Protein AF-A0A3S5AHT2-F1 (afdb_monomer)

Solvent-accessible surface area (backbone atoms only — not comparable to full-atom values): 6674 Å² total; per-residue (Å²): 133,84,80,81,80,74,93,82,87,80,95,74,62,73,92,74,52,74,54,68,80,75,45,75,42,58,66,48,78,47,76,70,53,65,58,76,88,66,97,60,103,61,85,60,43,48,75,69,61,60,70,66,52,65,61,70,66,31,40,91,67,71,52,76,48,73,63,84,78,79,98,57,67,59,67,59,74,77,39,89,79,87,78,86,87,81,85,82,79,79,72,85,126

Radius of gyration: 15.8 Å; Cα contacts (8 Å, |Δi|>4): 61; chains: 1; bounding box: 45×40×35 Å

pLDDT: mean 82.96, std 14.74, range [42.78, 97.44]

Sequence (93 aa):
MLLSFFLKWINCDIRLLDMSILGKFAVIMADPPWDIHMELPYGTMSDEEMRRLDIPCLQDDGYIFLWVTGRRVLAQLMFHSVDYIMPLHSGQI

Foldseek 3Di:
DPPDDDDDDDDDDQLPDPCLVVEADQEAEDEAQDPPVDDDPDDHDYLVSVVSRPPVSHHPHHDYHYDDDPDDCPVVVVDPDPDDDDDDDPDDD

Nearest PDB structures (foldseek):
  5k7u-assembly1_A  TM=1.002E+00  e=2.641E-08  Homo sapiens
  8pw9-assembly1_A  TM=9.229E-01  e=1.430E-08  Homo sapiens
  7o2h-assembly1_A  TM=9.224E-01  e=1.336E-08  Homo sapiens
  7o2i-assembly1_A  TM=9.846E-01  e=7.338E-08  Homo sapiens
  7o0q-assembly1_A  TM=9.858E-01  e=2.867E-07  Homo sapiens

InterPro domains:
  IPR007757 MT-A70-like [PF05063] (25-75)
  IPR007757 MT-A70-like [PS51143] (1-93)
  IPR029063 S-adenosyl-L-methionine-dependent methyltransferase superfamily [SSF53335] (13-74)

Structure (mmCIF, N/CA/C/O backbone):
data_AF-A0A3S5AHT2-F1
#
_entry.id   AF-A0A3S5AHT2-F1
#
loop_
_atom_site.group_PDB
_atom_site.id
_atom_site.type_symbol
_atom_site.label_atom_id
_atom_site.label_alt_id
_atom_site.label_comp_id
_atom_site.label_asym_id
_atom_site.label_entity_id
_atom_site.label_seq_id
_atom_site.pdbx_PDB_ins_code
_atom_site.Cartn_x
_atom_site.Cartn_y
_atom_site.Cartn_z
_atom_site.occupancy
_atom_site.B_iso_or_equiv
_atom_site.auth_seq_id
_atom_site.auth_comp_id
_atom_site.auth_asym_id
_atom_site.auth_atom_id
_atom_site.pdbx_PDB_model_num
ATOM 1 N N . MET A 1 1 ? -29.258 -2.473 10.949 1.00 42.78 1 MET A N 1
ATOM 2 C CA . MET A 1 1 ? -28.801 -1.455 9.982 1.00 42.78 1 MET A CA 1
ATOM 3 C C . MET A 1 1 ? -27.781 -2.127 9.077 1.00 42.78 1 MET A C 1
ATOM 5 O O . MET A 1 1 ? -26.662 -2.343 9.513 1.00 42.78 1 MET A O 1
ATOM 9 N N . LEU A 1 2 ? -28.186 -2.586 7.890 1.00 49.50 2 LEU A N 1
ATOM 10 C CA . LEU A 1 2 ? -27.238 -3.149 6.926 1.00 49.50 2 LEU A CA 1
ATOM 11 C C . LEU A 1 2 ? -26.466 -1.976 6.320 1.00 49.50 2 LEU A C 1
ATOM 13 O O . LEU A 1 2 ? -27.017 -1.218 5.525 1.00 49.50 2 LEU A O 1
ATOM 1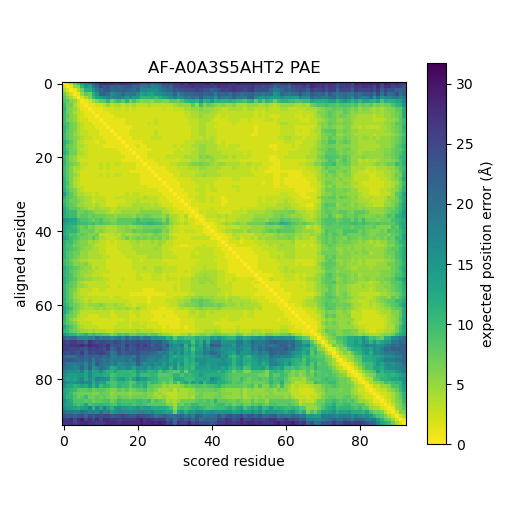7 N N . LEU A 1 3 ? -25.222 -1.780 6.753 1.00 57.81 3 LEU A N 1
ATOM 18 C CA . LEU A 1 3 ? -24.296 -0.880 6.076 1.00 57.81 3 LEU A CA 1
ATOM 19 C C . LEU A 1 3 ? -23.983 -1.491 4.706 1.00 57.81 3 LEU A C 1
ATOM 21 O O . LEU A 1 3 ? -23.183 -2.414 4.589 1.00 57.81 3 LEU A O 1
ATOM 25 N N . SER A 1 4 ? -24.666 -1.003 3.674 1.00 62.94 4 SER A N 1
ATOM 26 C CA . SER A 1 4 ? -24.290 -1.263 2.289 1.00 62.94 4 SER A CA 1
ATOM 27 C C . SER A 1 4 ? -23.023 -0.469 1.988 1.00 62.94 4 SER A C 1
ATOM 29 O O . SER A 1 4 ? -23.072 0.754 1.849 1.00 62.94 4 SER A O 1
ATOM 31 N N . PHE A 1 5 ? -21.886 -1.152 1.899 1.00 73.38 5 PHE A N 1
ATOM 32 C CA . PHE A 1 5 ? -20.648 -0.565 1.401 1.00 73.38 5 PHE A CA 1
ATOM 33 C C . PHE A 1 5 ? -20.594 -0.748 -0.118 1.00 73.38 5 PHE A C 1
ATOM 35 O O . PHE A 1 5 ? -20.498 -1.867 -0.615 1.00 73.38 5 PHE A O 1
ATOM 42 N N . PHE A 1 6 ? -20.685 0.356 -0.861 1.00 87.62 6 PHE A N 1
ATOM 43 C CA . PHE A 1 6 ? -20.421 0.366 -2.300 1.00 87.62 6 PHE A CA 1
ATOM 44 C C . PHE A 1 6 ? -18.911 0.368 -2.563 1.00 87.62 6 PHE A C 1
ATOM 46 O O . PHE A 1 6 ? -18.138 0.866 -1.739 1.00 87.62 6 PHE A O 1
ATOM 53 N N . LEU A 1 7 ? -18.501 -0.156 -3.720 1.00 90.19 7 LEU A N 1
ATOM 54 C CA . LEU A 1 7 ? -17.112 -0.119 -4.174 1.00 90.19 7 LEU A CA 1
ATOM 55 C C . LEU A 1 7 ? -16.614 1.334 -4.248 1.00 90.19 7 LEU A C 1
ATOM 57 O O . LEU A 1 7 ? -17.277 2.192 -4.830 1.00 90.19 7 LEU A O 1
ATOM 61 N N . LYS A 1 8 ? -15.434 1.594 -3.681 1.00 93.81 8 LYS A N 1
ATOM 62 C CA . LYS A 1 8 ? -14.744 2.889 -3.728 1.00 93.81 8 LYS A CA 1
ATOM 63 C C . LYS A 1 8 ? -13.343 2.685 -4.294 1.00 93.81 8 LYS A C 1
ATOM 65 O O . LYS A 1 8 ? -12.705 1.686 -3.978 1.00 93.81 8 LYS A O 1
ATOM 70 N N . TRP A 1 9 ? -12.867 3.625 -5.104 1.00 95.88 9 TRP A N 1
ATOM 71 C CA . TRP A 1 9 ? -11.512 3.606 -5.656 1.00 95.88 9 TRP A CA 1
ATOM 72 C C . TRP A 1 9 ? -10.959 5.025 -5.786 1.00 95.88 9 TRP A C 1
ATOM 74 O O . TRP A 1 9 ? -11.716 5.992 -5.878 1.00 95.88 9 TRP A O 1
ATOM 84 N N . ILE A 1 10 ? -9.631 5.135 -5.810 1.00 95.94 10 ILE A N 1
ATOM 85 C CA . ILE A 1 10 ? -8.899 6.384 -6.026 1.00 95.94 10 ILE A CA 1
ATOM 86 C C . ILE A 1 10 ? -7.800 6.088 -7.048 1.00 95.94 10 ILE A C 1
ATOM 88 O O . ILE A 1 10 ? -6.972 5.208 -6.827 1.00 95.94 10 ILE A O 1
ATOM 92 N N . ASN A 1 11 ? -7.793 6.804 -8.174 1.00 97.44 11 ASN A N 1
ATOM 93 C CA . ASN A 1 11 ? -6.667 6.777 -9.107 1.00 97.44 11 ASN A CA 1
ATOM 94 C C . ASN A 1 11 ? -5.638 7.812 -8.638 1.00 97.44 11 ASN A C 1
ATOM 96 O O . ASN A 1 11 ? -5.938 9.004 -8.611 1.00 97.44 11 ASN A O 1
ATOM 100 N N . CYS A 1 12 ? -4.469 7.355 -8.198 1.00 95.75 12 CYS A N 1
ATOM 101 C CA . CYS A 1 12 ? -3.435 8.220 -7.644 1.00 95.75 12 CYS A CA 1
ATOM 102 C C . CYS A 1 12 ? -2.048 7.586 -7.771 1.00 95.75 12 CYS A C 1
ATOM 104 O O . CYS A 1 12 ? -1.917 6.378 -7.977 1.00 95.75 12 CYS A O 1
ATOM 106 N N . ASP A 1 13 ? -1.018 8.414 -7.605 1.00 95.38 13 ASP A N 1
ATOM 107 C CA . ASP A 1 13 ? 0.323 7.931 -7.300 1.00 95.38 13 ASP A CA 1
ATOM 108 C C . ASP A 1 13 ? 0.404 7.617 -5.802 1.00 95.38 13 ASP A C 1
ATOM 110 O O . ASP A 1 13 ? 0.356 8.517 -4.960 1.00 95.38 13 ASP A O 1
ATOM 114 N N . ILE A 1 14 ? 0.529 6.333 -5.473 1.00 94.75 14 ILE A N 1
ATOM 115 C CA . ILE A 1 14 ? 0.547 5.850 -4.089 1.00 94.75 14 ILE A CA 1
ATOM 116 C C . ILE A 1 14 ? 1.728 6.399 -3.276 1.00 94.75 14 ILE A C 1
ATOM 118 O O . ILE A 1 14 ? 1.642 6.474 -2.055 1.00 94.75 14 ILE A O 1
ATOM 122 N N . ARG A 1 15 ? 2.809 6.832 -3.940 1.00 93.88 15 ARG A N 1
ATOM 123 C CA . ARG A 1 15 ? 3.989 7.418 -3.283 1.00 93.88 15 ARG A CA 1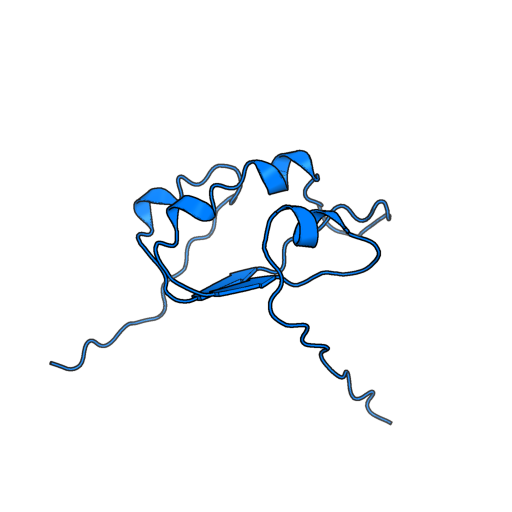
ATOM 124 C C . ARG A 1 15 ? 3.716 8.812 -2.724 1.00 93.88 15 ARG A C 1
ATOM 126 O O . ARG A 1 15 ? 4.456 9.282 -1.868 1.00 93.88 15 ARG A O 1
ATOM 133 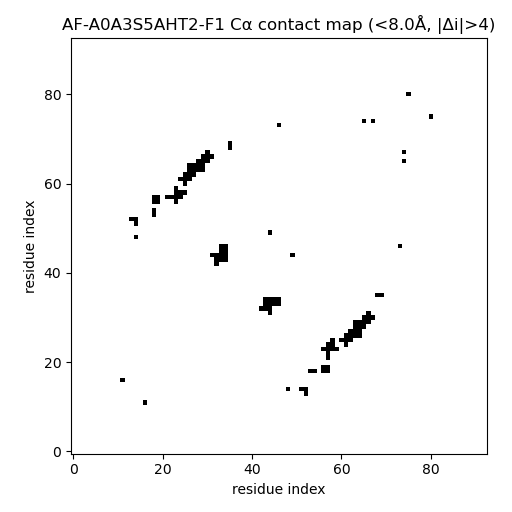N N . LEU A 1 16 ? 2.699 9.487 -3.257 1.00 95.38 16 LEU A N 1
ATOM 134 C CA . LEU A 1 16 ? 2.352 10.869 -2.927 1.00 95.38 16 LEU A CA 1
ATOM 135 C C . LEU A 1 16 ? 1.041 10.973 -2.142 1.00 95.38 16 LEU A C 1
ATOM 137 O O . LEU A 1 16 ? 0.698 12.055 -1.669 1.00 95.38 16 LEU A O 1
ATOM 141 N N . LEU A 1 17 ? 0.287 9.877 -2.036 1.00 95.50 17 LEU A N 1
ATOM 142 C CA . LEU A 1 17 ? -0.983 9.855 -1.328 1.00 95.50 17 LEU A CA 1
ATOM 143 C C . LEU A 1 17 ? -0.747 9.887 0.185 1.00 95.50 17 LEU A C 1
ATOM 145 O O . LEU A 1 17 ? -0.098 8.999 0.734 1.00 95.50 17 LEU A O 1
ATOM 149 N N . ASP A 1 18 ? -1.355 10.858 0.866 1.00 95.44 18 ASP A N 1
ATOM 150 C CA . ASP A 1 18 ? -1.506 10.813 2.319 1.00 95.44 18 ASP A CA 1
ATOM 151 C C . ASP A 1 18 ? -2.488 9.692 2.689 1.00 95.44 18 ASP A C 1
ATOM 153 O O . ASP A 1 18 ? -3.705 9.837 2.571 1.00 95.44 18 ASP A O 1
ATOM 157 N N . MET A 1 19 ? -1.947 8.545 3.098 1.00 95.19 19 MET A N 1
ATOM 158 C CA . MET A 1 19 ? -2.717 7.347 3.430 1.00 95.19 19 MET A CA 1
ATOM 159 C C . MET A 1 19 ? -3.564 7.510 4.699 1.00 95.19 19 MET A C 1
ATOM 161 O O . MET A 1 19 ? -4.559 6.800 4.856 1.00 95.19 19 MET A O 1
ATOM 165 N N . SER A 1 20 ? -3.245 8.479 5.567 1.00 95.06 20 SER A N 1
ATOM 166 C CA . SER A 1 20 ? -3.953 8.682 6.837 1.00 95.06 20 SER A CA 1
ATOM 167 C C . SER A 1 20 ? -5.431 9.047 6.646 1.00 95.06 20 SER A C 1
ATOM 169 O O . SER A 1 20 ? -6.273 8.724 7.488 1.00 95.06 20 SER A O 1
ATOM 171 N N . ILE A 1 21 ? -5.781 9.640 5.497 1.00 96.06 21 ILE A N 1
ATOM 172 C CA . ILE A 1 21 ? -7.158 10.027 5.159 1.00 96.06 21 ILE A CA 1
ATOM 173 C C . ILE A 1 21 ? -8.062 8.823 4.854 1.00 96.06 21 ILE A C 1
ATOM 175 O O . ILE A 1 21 ? -9.286 8.960 4.848 1.00 96.06 21 ILE A O 1
ATOM 179 N N . LEU A 1 22 ? -7.478 7.657 4.552 1.00 95.00 22 LEU A N 1
ATOM 180 C CA . LEU A 1 22 ? -8.219 6.457 4.155 1.00 95.00 22 LEU A CA 1
ATOM 181 C C . LEU A 1 22 ? -8.850 5.737 5.356 1.00 95.00 22 LEU A C 1
ATOM 183 O O . LEU A 1 22 ? -9.808 4.981 5.179 1.00 95.00 22 LEU A O 1
ATOM 187 N N . GLY A 1 23 ? -8.352 6.001 6.567 1.00 95.06 23 GLY A N 1
ATOM 188 C CA . GLY A 1 23 ? -8.768 5.334 7.796 1.00 95.06 23 GLY A CA 1
ATOM 189 C C . GLY A 1 23 ? -8.033 4.014 8.038 1.00 95.06 23 GLY A C 1
ATOM 190 O O . GLY A 1 23 ? -6.925 3.802 7.551 1.00 95.06 23 GLY A O 1
ATOM 191 N N . LYS A 1 24 ? -8.653 3.136 8.833 1.00 96.38 24 LYS A N 1
ATOM 192 C CA . LYS A 1 24 ? -8.063 1.870 9.287 1.00 96.38 24 LYS A CA 1
ATOM 193 C C . LYS A 1 24 ? -8.718 0.669 8.612 1.00 96.38 24 LYS A C 1
ATOM 195 O O . LYS A 1 24 ? -9.941 0.627 8.464 1.00 96.38 24 LYS A O 1
ATOM 200 N N . PHE A 1 25 ? -7.910 -0.326 8.260 1.00 95.50 25 PHE A N 1
ATOM 201 C CA . PHE A 1 25 ? -8.330 -1.530 7.551 1.00 95.50 25 PHE A CA 1
ATOM 202 C C . PHE A 1 25 ? -7.938 -2.795 8.318 1.00 95.50 25 PHE A C 1
ATOM 204 O O . PHE A 1 25 ? -6.816 -2.938 8.794 1.00 95.50 25 PHE A O 1
ATOM 211 N N . ALA A 1 26 ? -8.860 -3.758 8.387 1.00 95.50 26 ALA A N 1
ATOM 212 C CA . ALA A 1 26 ? -8.576 -5.069 8.975 1.00 95.50 26 ALA A CA 1
ATOM 213 C C . ALA A 1 26 ? -7.629 -5.908 8.098 1.00 95.50 26 ALA A C 1
ATOM 215 O O . ALA A 1 26 ? -6.855 -6.720 8.603 1.00 95.50 26 ALA A O 1
ATOM 216 N N . VAL A 1 27 ? -7.696 -5.717 6.777 1.00 94.62 27 VAL A N 1
ATOM 217 C CA . VAL A 1 27 ? -6.888 -6.447 5.799 1.00 94.62 27 VAL A CA 1
ATOM 218 C C . VAL A 1 27 ? -6.374 -5.488 4.734 1.00 94.62 27 VAL A C 1
ATOM 220 O O . VAL A 1 27 ? -7.157 -4.732 4.159 1.00 94.62 27 VAL A O 1
ATOM 223 N N . ILE A 1 28 ? -5.078 -5.569 4.443 1.00 94.94 28 ILE A N 1
ATOM 224 C CA . ILE A 1 28 ? -4.434 -4.887 3.316 1.00 94.94 28 ILE A CA 1
ATOM 225 C C . ILE A 1 28 ? -3.953 -5.936 2.316 1.00 94.94 28 ILE A C 1
ATOM 227 O O . ILE A 1 28 ? -3.388 -6.958 2.697 1.00 94.94 28 ILE A O 1
ATOM 231 N N . MET A 1 29 ? -4.167 -5.683 1.027 1.00 94.31 29 MET A N 1
ATOM 232 C CA . MET A 1 29 ? -3.620 -6.498 -0.056 1.00 94.31 29 MET A CA 1
ATOM 233 C C . MET A 1 29 ? -2.788 -5.608 -0.972 1.00 94.31 29 MET A C 1
ATOM 235 O O . MET A 1 29 ? -3.262 -4.552 -1.389 1.00 94.31 29 MET A O 1
ATOM 239 N N . ALA A 1 30 ? -1.568 -6.032 -1.290 1.00 93.06 30 ALA A N 1
ATOM 240 C CA . ALA A 1 30 ? -0.678 -5.289 -2.170 1.00 93.06 30 ALA A CA 1
ATOM 241 C C . ALA A 1 30 ? 0.079 -6.220 -3.125 1.00 93.06 30 ALA A C 1
ATOM 243 O O . ALA A 1 30 ? 0.615 -7.252 -2.718 1.00 93.06 30 ALA A O 1
ATOM 244 N N . ASP A 1 31 ? 0.146 -5.801 -4.387 1.00 92.31 31 ASP A N 1
ATOM 245 C CA . ASP A 1 31 ? 0.988 -6.376 -5.438 1.00 92.31 31 ASP A CA 1
ATOM 246 C C . ASP A 1 31 ? 1.786 -5.240 -6.098 1.00 92.31 31 ASP A C 1
ATOM 248 O O . ASP A 1 31 ? 1.378 -4.692 -7.125 1.00 92.31 31 ASP A O 1
ATOM 252 N N . PRO A 1 32 ? 2.839 -4.741 -5.426 1.00 91.31 32 PRO A N 1
ATOM 253 C CA . PRO A 1 32 ? 3.557 -3.569 -5.900 1.00 91.31 32 PRO A CA 1
ATOM 254 C C . PRO A 1 32 ? 4.491 -3.928 -7.069 1.00 91.31 32 PRO A C 1
ATOM 256 O O . PRO A 1 32 ? 4.992 -5.053 -7.149 1.00 91.31 32 PRO A O 1
ATOM 259 N N . PRO A 1 33 ? 4.805 -2.963 -7.957 1.00 91.69 33 PRO A N 1
ATOM 260 C CA . PRO A 1 33 ? 5.696 -3.169 -9.094 1.00 91.69 33 PRO A CA 1
ATOM 261 C C . PRO A 1 33 ? 7.156 -3.184 -8.631 1.00 91.69 33 PRO A C 1
ATOM 263 O O . PRO A 1 33 ? 7.930 -2.270 -8.892 1.00 91.69 33 PRO A O 1
ATOM 266 N N . TRP A 1 34 ? 7.526 -4.218 -7.893 1.00 88.31 34 TRP A N 1
ATOM 267 C CA . TRP A 1 34 ? 8.858 -4.456 -7.362 1.00 88.31 34 TRP A CA 1
ATOM 268 C C . TRP A 1 34 ? 9.962 -4.197 -8.400 1.00 88.31 34 TRP A C 1
ATOM 270 O O . TRP A 1 34 ? 9.988 -4.841 -9.447 1.00 88.31 34 TRP A O 1
ATOM 280 N N . ASP A 1 35 ? 10.935 -3.335 -8.081 1.00 87.31 35 ASP A N 1
ATOM 281 C CA . ASP A 1 35 ? 12.197 -3.318 -8.831 1.00 87.31 35 ASP A CA 1
ATOM 282 C C . ASP A 1 35 ? 12.983 -4.601 -8.543 1.00 87.31 35 ASP A C 1
ATOM 284 O O . ASP A 1 35 ? 13.684 -4.700 -7.539 1.00 87.31 35 ASP A O 1
ATOM 288 N N . ILE A 1 36 ? 12.809 -5.609 -9.392 1.00 83.88 36 ILE A N 1
ATOM 289 C CA . ILE A 1 36 ? 13.481 -6.910 -9.287 1.00 83.88 36 ILE A CA 1
ATOM 290 C C . ILE A 1 36 ? 14.837 -6.935 -10.002 1.00 83.88 36 ILE A C 1
ATOM 292 O O . ILE A 1 36 ? 15.387 -8.013 -10.222 1.00 83.88 36 ILE A O 1
ATOM 296 N N . HIS A 1 37 ? 15.365 -5.768 -10.384 1.00 83.62 37 HIS A N 1
ATOM 297 C CA . HIS A 1 37 ? 16.594 -5.638 -11.166 1.00 83.62 37 HIS A CA 1
ATOM 298 C C . HIS A 1 37 ? 16.554 -6.433 -12.482 1.00 83.62 37 HIS A C 1
ATOM 300 O O . HIS A 1 37 ? 17.547 -7.020 -12.913 1.00 83.62 37 HIS A O 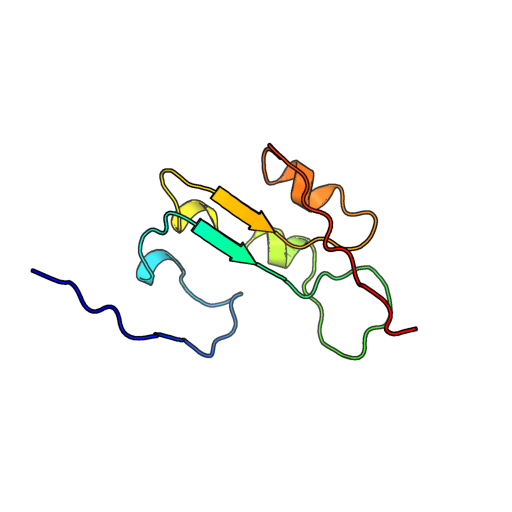1
ATOM 306 N N . MET A 1 38 ? 15.382 -6.449 -13.119 1.00 84.06 38 MET A N 1
ATOM 307 C CA . MET A 1 38 ? 15.169 -6.959 -14.470 1.00 84.06 38 MET A CA 1
ATOM 308 C C . MET A 1 38 ? 14.563 -5.855 -15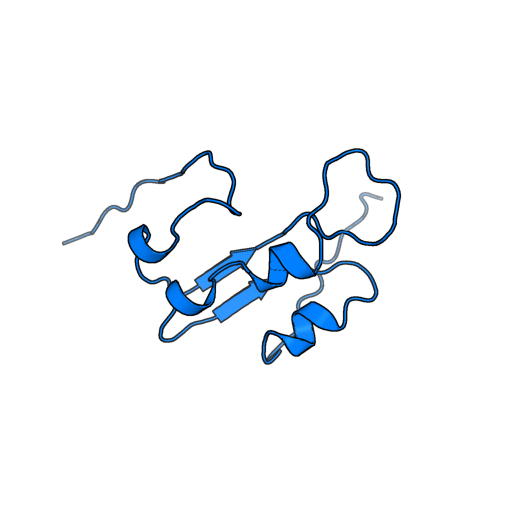.331 1.00 84.06 38 MET A C 1
ATOM 310 O O . MET A 1 38 ? 13.880 -4.967 -14.824 1.00 84.06 38 MET A O 1
ATOM 314 N N . GLU A 1 39 ? 14.785 -5.929 -16.640 1.00 85.62 39 GLU A N 1
ATOM 315 C CA . GLU A 1 39 ? 14.123 -5.042 -17.589 1.00 85.62 39 GLU A CA 1
ATOM 316 C C . GLU A 1 39 ? 12.662 -5.479 -17.745 1.00 85.62 39 GLU A C 1
ATOM 318 O O . GLU A 1 39 ? 12.368 -6.572 -18.234 1.00 85.62 39 GLU A O 1
ATOM 323 N N . LEU A 1 40 ? 11.747 -4.643 -17.259 1.00 86.94 40 LEU A N 1
ATOM 324 C CA . LEU A 1 40 ? 10.310 -4.890 -17.284 1.00 86.94 40 LEU A CA 1
ATOM 325 C C . LEU A 1 40 ? 9.627 -3.868 -18.201 1.00 86.94 40 LEU A C 1
ATOM 327 O O . LEU A 1 40 ? 10.061 -2.719 -18.267 1.00 86.94 40 LEU A O 1
ATOM 331 N N . PRO A 1 41 ? 8.527 -4.238 -18.883 1.00 91.38 41 PRO A N 1
ATOM 332 C CA . PRO A 1 41 ? 7.821 -3.348 -19.807 1.00 91.38 41 PRO A CA 1
ATOM 333 C C . PRO A 1 41 ? 6.976 -2.273 -19.091 1.00 91.38 41 PRO A C 1
ATOM 335 O O . PRO A 1 41 ? 6.058 -1.708 -19.682 1.00 91.38 41 PRO A O 1
ATOM 338 N N . TYR A 1 42 ? 7.245 -2.010 -17.811 1.00 89.19 42 TYR A N 1
ATOM 339 C CA . TYR A 1 42 ? 6.524 -1.063 -16.967 1.00 89.19 42 TYR A CA 1
ATOM 340 C C . TYR A 1 42 ? 7.446 -0.450 -15.909 1.00 89.19 42 TYR A C 1
ATOM 342 O O . TYR A 1 42 ? 8.501 -0.993 -15.584 1.00 89.19 42 TYR A O 1
ATOM 350 N N . GLY A 1 43 ? 7.029 0.697 -15.366 1.00 89.06 43 GLY A N 1
ATOM 351 C CA . GLY A 1 43 ? 7.755 1.380 -14.298 1.00 89.06 43 GLY A CA 1
ATOM 352 C C . GLY A 1 43 ? 7.751 0.566 -13.005 1.00 89.06 43 GLY A C 1
ATOM 353 O O . GLY A 1 43 ? 6.708 0.061 -12.590 1.00 89.06 43 GLY A O 1
ATOM 354 N N . THR A 1 44 ? 8.915 0.456 -12.375 1.00 91.31 44 THR A N 1
ATOM 355 C CA . THR A 1 44 ? 9.091 -0.227 -11.094 1.00 91.31 44 THR A CA 1
ATOM 356 C C . THR A 1 44 ? 9.196 0.765 -9.942 1.00 91.31 44 THR A C 1
ATOM 358 O O . THR A 1 44 ? 9.422 1.960 -10.134 1.00 91.31 44 THR A O 1
ATOM 361 N N . MET A 1 45 ? 9.012 0.256 -8.729 1.00 90.12 45 MET A N 1
ATOM 362 C CA . MET A 1 45 ? 9.218 0.973 -7.484 1.00 90.12 45 MET A CA 1
ATOM 363 C C . MET A 1 45 ? 10.475 0.440 -6.802 1.00 90.12 45 MET A C 1
ATOM 365 O O . MET A 1 45 ? 10.625 -0.772 -6.593 1.00 90.12 45 MET A O 1
ATOM 369 N N . SER A 1 46 ? 11.381 1.356 -6.468 1.00 88.12 46 SER A N 1
ATOM 370 C CA . SER A 1 46 ? 12.624 1.042 -5.769 1.00 88.12 46 SER A CA 1
ATOM 371 C C . SER A 1 46 ? 12.364 0.576 -4.333 1.00 88.12 46 SER A C 1
ATOM 373 O O . SER A 1 46 ? 11.332 0.883 -3.733 1.00 88.12 46 SER A O 1
ATOM 375 N N . ASP A 1 47 ? 13.337 -0.123 -3.740 1.00 84.56 47 ASP A N 1
ATOM 376 C CA . ASP A 1 47 ? 13.272 -0.530 -2.328 1.00 84.56 47 ASP A CA 1
ATOM 377 C C . ASP A 1 47 ? 13.030 0.654 -1.384 1.00 84.56 47 ASP A C 1
ATOM 379 O O . ASP A 1 47 ? 12.321 0.528 -0.390 1.00 84.56 47 ASP A O 1
ATOM 383 N N . GLU A 1 48 ? 13.628 1.807 -1.683 1.00 87.38 48 GLU A N 1
ATOM 384 C CA . GLU A 1 48 ? 13.506 3.003 -0.852 1.00 87.38 48 GLU A CA 1
ATOM 385 C C . GLU A 1 48 ? 12.107 3.619 -0.929 1.00 87.38 48 GLU A C 1
ATOM 387 O O . GLU A 1 48 ? 11.542 3.987 0.097 1.00 87.38 48 GLU A O 1
ATOM 392 N N . GLU A 1 49 ? 11.514 3.689 -2.122 1.00 90.00 49 GLU A N 1
ATOM 393 C CA . GLU A 1 49 ? 10.130 4.147 -2.283 1.00 90.00 49 GLU A CA 1
ATOM 394 C C . GLU A 1 49 ? 9.151 3.212 -1.567 1.00 90.00 49 GLU A C 1
ATOM 396 O O . GLU A 1 49 ? 8.263 3.688 -0.865 1.00 90.00 49 GLU A O 1
ATOM 401 N N . MET A 1 50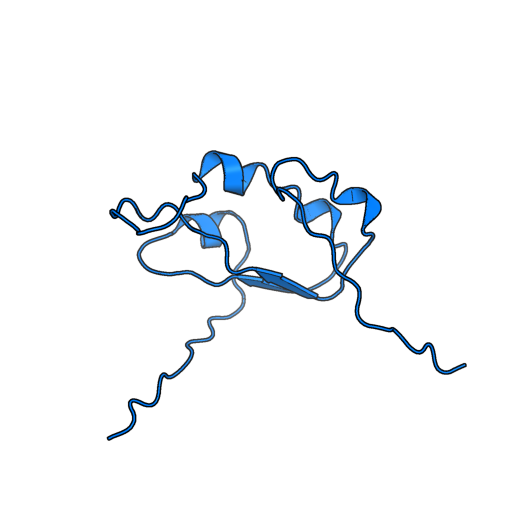 ? 9.363 1.894 -1.659 1.00 88.00 50 MET A N 1
ATOM 402 C CA . MET A 1 50 ? 8.545 0.901 -0.957 1.00 88.00 50 MET A CA 1
ATOM 403 C C . MET A 1 50 ? 8.623 1.052 0.566 1.00 88.00 50 MET A C 1
ATOM 405 O O . MET A 1 50 ? 7.597 0.966 1.238 1.00 88.00 50 MET A O 1
ATOM 409 N N . ARG A 1 51 ? 9.818 1.299 1.126 1.00 85.19 51 ARG A N 1
ATOM 410 C CA . ARG A 1 51 ? 9.992 1.505 2.578 1.00 85.19 51 ARG A CA 1
ATOM 411 C C . ARG A 1 51 ? 9.345 2.790 3.090 1.00 85.19 51 ARG A C 1
ATOM 413 O O . ARG A 1 51 ? 9.044 2.869 4.276 1.00 85.19 51 ARG A O 1
ATOM 420 N N . ARG A 1 52 ? 9.164 3.791 2.225 1.00 90.62 52 ARG A N 1
ATOM 421 C CA . ARG A 1 52 ? 8.551 5.080 2.580 1.00 90.62 5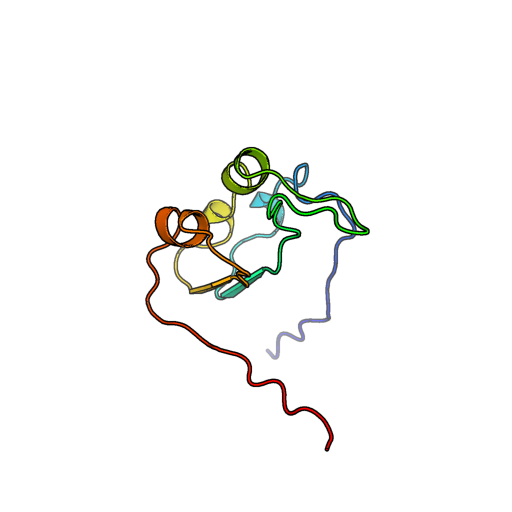2 ARG A CA 1
ATOM 422 C C . ARG A 1 52 ? 7.028 5.059 2.563 1.00 90.62 52 ARG A C 1
ATOM 424 O O . ARG A 1 52 ? 6.428 6.016 3.042 1.00 90.62 52 ARG A O 1
ATOM 431 N N . LEU A 1 53 ? 6.404 4.013 2.021 1.00 90.81 53 LEU A N 1
ATOM 432 C CA . LEU A 1 53 ? 4.954 3.869 2.086 1.00 90.81 53 LEU A CA 1
ATOM 433 C C . LEU A 1 53 ? 4.526 3.709 3.547 1.00 90.81 53 LEU A C 1
ATOM 435 O O . LEU A 1 53 ? 4.939 2.765 4.223 1.00 90.81 53 LEU A O 1
ATOM 439 N N . ASP A 1 54 ? 3.667 4.610 4.020 1.00 91.19 54 ASP A N 1
ATOM 440 C CA . ASP A 1 54 ? 3.154 4.598 5.392 1.00 91.19 54 ASP A CA 1
ATOM 441 C C . ASP A 1 54 ? 2.020 3.572 5.560 1.00 91.19 54 ASP A C 1
ATOM 443 O O . ASP A 1 54 ? 0.890 3.882 5.925 1.00 91.19 54 ASP A O 1
ATOM 447 N N . ILE A 1 55 ? 2.321 2.306 5.269 1.00 91.19 55 ILE A N 1
ATOM 448 C CA . ILE A 1 55 ? 1.416 1.182 5.525 1.00 91.19 55 ILE A CA 1
ATOM 449 C C . ILE A 1 55 ? 1.040 1.067 7.016 1.00 91.19 55 ILE A C 1
ATOM 451 O O . ILE A 1 55 ? -0.125 0.764 7.286 1.00 91.19 55 ILE A O 1
ATOM 455 N N . PRO A 1 56 ? 1.934 1.337 7.997 1.00 91.00 56 PRO A N 1
ATOM 456 C CA . PRO A 1 56 ? 1.566 1.292 9.412 1.00 91.00 56 PRO A CA 1
ATOM 457 C C . PRO A 1 56 ? 0.404 2.220 9.785 1.00 91.00 56 PRO A C 1
ATOM 459 O O . PRO A 1 56 ? -0.392 1.864 10.651 1.00 91.00 56 PRO A O 1
ATOM 462 N N . CYS A 1 57 ? 0.231 3.375 9.126 1.00 94.75 57 CYS A N 1
ATOM 463 C CA . CYS A 1 57 ? -0.906 4.248 9.436 1.00 94.75 57 CYS A CA 1
ATOM 464 C C . CYS A 1 57 ? -2.269 3.615 9.107 1.00 94.75 57 CYS A C 1
ATOM 466 O O . CYS A 1 57 ? -3.276 4.001 9.702 1.00 94.75 57 CYS A O 1
ATOM 468 N N . LEU A 1 58 ? -2.310 2.610 8.227 1.00 95.56 58 LEU A N 1
ATOM 469 C CA . LEU A 1 58 ? -3.536 1.999 7.721 1.00 95.56 58 LEU A CA 1
ATOM 470 C C . LEU A 1 58 ? -4.083 0.865 8.599 1.00 95.56 58 LEU A C 1
ATOM 472 O O . LEU A 1 58 ? -5.213 0.437 8.368 1.00 95.56 58 LEU A O 1
ATOM 476 N N . GLN A 1 59 ? -3.342 0.365 9.594 1.00 94.50 59 GLN A N 1
ATOM 477 C CA . GLN A 1 59 ? -3.811 -0.711 10.482 1.00 94.50 59 GLN A CA 1
ATOM 478 C C . GLN A 1 59 ? -3.433 -0.442 11.938 1.00 94.50 59 GLN A C 1
ATOM 480 O O . GLN A 1 59 ? -2.373 0.104 12.214 1.00 94.50 59 GLN A O 1
ATOM 485 N N . ASP A 1 60 ? -4.307 -0.848 12.858 1.00 93.19 60 ASP A N 1
ATOM 486 C CA . ASP A 1 60 ? -3.982 -0.939 14.289 1.00 93.19 60 ASP A CA 1
ATOM 487 C C . ASP A 1 60 ? -3.794 -2.416 14.672 1.00 93.19 60 ASP A C 1
ATOM 489 O O . ASP A 1 60 ? -2.753 -2.792 15.201 1.00 93.19 60 ASP A O 1
ATOM 493 N N . ASP A 1 61 ? -4.748 -3.265 14.270 1.00 93.25 61 ASP A N 1
ATOM 494 C CA . ASP A 1 61 ? -4.685 -4.727 14.333 1.00 93.25 61 ASP A CA 1
ATOM 495 C C . ASP A 1 61 ? -5.203 -5.319 13.012 1.00 93.25 61 ASP A C 1
ATOM 497 O O . ASP A 1 61 ? -6.279 -4.943 12.534 1.00 93.25 61 ASP A O 1
ATOM 501 N N 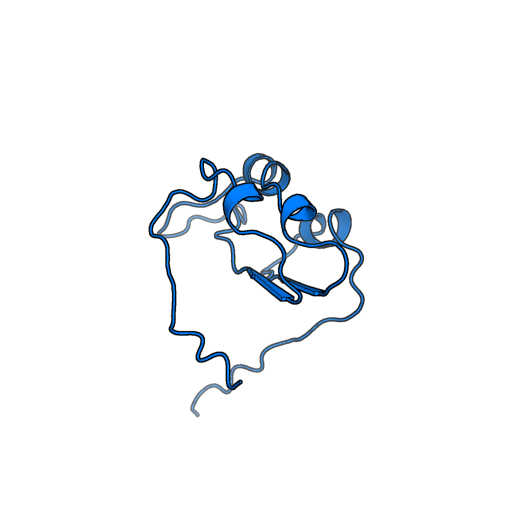. GLY A 1 62 ? -4.467 -6.256 12.407 1.00 92.06 62 GLY A N 1
ATOM 502 C CA . GLY A 1 62 ? -4.906 -6.892 11.167 1.00 92.06 62 GLY A CA 1
ATOM 503 C C . GLY A 1 62 ? -3.835 -7.696 10.438 1.00 92.06 62 GLY A C 1
ATOM 504 O O . GLY A 1 62 ? -2.780 -8.009 10.986 1.00 92.06 62 GLY A O 1
ATOM 505 N N . TYR A 1 63 ? -4.132 -8.034 9.183 1.00 92.25 63 TYR A N 1
ATOM 506 C CA . TYR A 1 63 ? -3.245 -8.808 8.313 1.00 92.25 63 TYR A CA 1
ATOM 507 C C . TYR A 1 63 ? -2.914 -8.055 7.026 1.00 92.25 63 TYR A C 1
ATOM 509 O O . TYR A 1 63 ? -3.748 -7.321 6.491 1.00 92.25 63 TYR A O 1
ATOM 517 N N . ILE A 1 64 ? -1.720 -8.312 6.493 1.00 92.19 64 ILE A N 1
ATOM 518 C CA . ILE A 1 64 ? -1.299 -7.869 5.167 1.00 92.19 64 ILE A CA 1
ATOM 519 C C . ILE A 1 64 ? -0.995 -9.078 4.281 1.00 92.19 64 ILE A C 1
ATOM 521 O O . ILE A 1 64 ? -0.245 -9.975 4.663 1.00 92.19 64 ILE A O 1
ATOM 525 N N . PHE A 1 65 ? -1.567 -9.087 3.080 1.00 92.38 65 PHE A N 1
ATOM 526 C CA . PHE A 1 65 ? -1.221 -10.020 2.014 1.00 92.38 65 PHE A CA 1
ATOM 527 C C . PHE A 1 65 ? -0.366 -9.283 0.993 1.00 92.38 65 PHE A C 1
ATOM 529 O O . PHE A 1 65 ? -0.853 -8.414 0.267 1.00 92.38 65 PHE A O 1
ATOM 536 N N . LEU A 1 66 ? 0.915 -9.626 0.954 1.00 90.62 66 LEU A N 1
ATOM 537 C CA . LEU A 1 66 ? 1.891 -8.987 0.087 1.00 90.62 66 LEU A CA 1
ATOM 538 C C . LEU A 1 66 ? 2.389 -9.993 -0.946 1.00 90.62 66 LEU A C 1
ATOM 540 O O . LEU A 1 66 ? 3.002 -11.001 -0.593 1.00 90.62 66 LEU A O 1
ATOM 544 N N . TRP A 1 67 ? 2.130 -9.713 -2.219 1.00 89.69 67 TRP A N 1
ATOM 545 C CA . TRP A 1 67 ? 2.683 -10.502 -3.312 1.00 89.69 67 TRP A CA 1
ATOM 546 C C . TRP A 1 67 ? 4.174 -10.225 -3.444 1.00 89.69 67 TRP A C 1
ATOM 548 O O . TRP A 1 67 ? 4.623 -9.079 -3.400 1.00 89.69 67 TRP A O 1
ATOM 558 N N . VAL A 1 68 ? 4.950 -11.290 -3.608 1.00 85.06 68 VAL A N 1
ATOM 559 C CA . VAL A 1 68 ? 6.402 -11.230 -3.768 1.00 85.06 68 VAL A CA 1
ATOM 560 C C . VAL A 1 68 ? 6.815 -12.148 -4.909 1.00 85.06 68 VAL A C 1
ATOM 562 O O . VAL A 1 68 ? 6.284 -13.247 -5.061 1.00 85.06 68 VAL A O 1
ATOM 565 N N . THR A 1 69 ? 7.775 -11.702 -5.717 1.00 76.06 69 THR A N 1
ATOM 566 C CA . THR A 1 69 ? 8.366 -12.504 -6.793 1.00 76.06 69 THR A CA 1
ATOM 567 C C . THR A 1 69 ? 9.892 -12.438 -6.708 1.00 76.06 69 THR A C 1
ATOM 569 O O . THR A 1 69 ? 10.469 -11.369 -6.505 1.00 76.06 69 THR A O 1
ATOM 572 N N . GLY A 1 70 ? 10.558 -13.592 -6.810 1.00 66.69 70 GLY A N 1
ATOM 573 C CA . GLY A 1 70 ? 12.019 -13.698 -6.713 1.00 66.69 70 GLY A CA 1
ATOM 574 C C . GLY A 1 70 ? 12.613 -13.461 -5.311 1.00 66.69 70 GLY A C 1
ATOM 575 O O . GLY A 1 70 ? 11.915 -13.415 -4.299 1.00 66.69 70 GLY A O 1
ATOM 576 N N . ARG A 1 71 ? 13.952 -13.357 -5.239 1.00 54.03 71 ARG A N 1
ATOM 577 C CA . ARG A 1 71 ? 14.731 -13.181 -3.994 1.00 54.03 71 ARG A CA 1
ATOM 578 C C . ARG A 1 71 ? 14.527 -11.780 -3.407 1.00 54.03 71 ARG A C 1
ATOM 580 O O . ARG A 1 71 ? 15.388 -10.920 -3.567 1.00 54.03 71 ARG A O 1
ATOM 587 N N . ARG A 1 72 ? 13.434 -11.541 -2.686 1.00 54.84 72 ARG A N 1
ATOM 588 C CA . ARG A 1 72 ? 13.297 -10.324 -1.872 1.00 54.84 72 ARG A CA 1
ATOM 589 C C . ARG A 1 72 ? 13.109 -10.672 -0.407 1.00 54.84 72 ARG A C 1
ATOM 591 O O . ARG A 1 72 ? 12.005 -10.871 0.078 1.00 54.84 72 ARG A O 1
ATOM 598 N N . VAL A 1 73 ? 14.239 -10.659 0.296 1.00 51.59 73 VAL A N 1
ATOM 599 C CA . VAL A 1 73 ? 14.338 -10.688 1.763 1.00 51.59 73 VAL A CA 1
ATOM 600 C C . VAL A 1 73 ? 13.677 -9.441 2.376 1.00 51.59 73 VAL A C 1
ATOM 602 O O . VAL A 1 73 ? 13.273 -9.461 3.530 1.00 51.59 73 VAL A O 1
ATOM 605 N N . LEU A 1 74 ? 13.504 -8.356 1.606 1.00 51.56 74 LEU A N 1
ATOM 606 C CA . LEU A 1 74 ? 13.028 -7.079 2.132 1.00 51.56 74 LEU A CA 1
ATOM 607 C C . LEU A 1 74 ? 11.569 -7.090 2.599 1.00 51.56 74 LEU A C 1
ATOM 609 O O . LEU A 1 74 ? 11.289 -6.566 3.671 1.00 51.56 74 LEU A O 1
ATOM 613 N N . ALA A 1 75 ? 10.660 -7.732 1.860 1.00 53.12 75 ALA A N 1
ATOM 614 C CA . ALA A 1 75 ? 9.276 -7.909 2.309 1.00 53.12 75 ALA A CA 1
ATOM 615 C C . ALA A 1 75 ? 9.217 -8.616 3.676 1.00 53.12 75 ALA A C 1
ATOM 617 O O . ALA A 1 75 ? 8.415 -8.265 4.535 1.00 53.12 75 ALA A O 1
ATOM 618 N N . GLN A 1 76 ? 10.139 -9.553 3.901 1.00 53.16 76 GLN A N 1
ATOM 619 C CA . GLN A 1 76 ? 10.246 -10.319 5.135 1.00 53.16 76 GLN A CA 1
ATOM 620 C C . GLN A 1 76 ? 10.987 -9.597 6.270 1.00 53.16 76 GLN A C 1
ATOM 622 O O . GLN A 1 76 ? 10.829 -9.957 7.430 1.00 53.16 76 GLN A O 1
ATOM 627 N N . LEU A 1 77 ? 11.786 -8.574 5.959 1.00 53.91 77 LEU A N 1
ATOM 628 C CA . LEU A 1 77 ? 12.417 -7.716 6.968 1.00 53.91 77 LEU A CA 1
ATOM 629 C C . LEU A 1 77 ? 11.477 -6.610 7.460 1.00 53.91 77 LEU A C 1
ATOM 631 O O . LEU A 1 77 ? 11.665 -6.109 8.563 1.00 53.91 77 LEU A O 1
ATOM 635 N N . MET A 1 78 ? 10.487 -6.228 6.649 1.00 59.06 78 MET A N 1
ATOM 636 C CA . MET A 1 78 ? 9.528 -5.168 6.981 1.00 59.06 78 MET A CA 1
ATOM 637 C C . MET A 1 78 ? 8.300 -5.698 7.733 1.00 59.06 78 MET A C 1
ATOM 639 O O . MET A 1 78 ? 7.703 -4.961 8.513 1.00 59.06 78 MET A O 1
ATOM 643 N N . PHE A 1 79 ? 7.932 -6.967 7.529 1.00 64.88 79 PHE A N 1
ATOM 644 C CA . PHE A 1 79 ? 6.761 -7.584 8.153 1.00 64.88 79 PHE A CA 1
ATOM 645 C C . PHE A 1 79 ? 7.107 -8.940 8.763 1.00 64.88 79 PHE A C 1
ATOM 647 O O . PHE A 1 79 ? 7.820 -9.744 8.164 1.00 64.88 79 PHE A O 1
ATOM 654 N N . HIS A 1 80 ? 6.550 -9.224 9.942 1.00 67.44 80 HIS A N 1
ATOM 655 C CA . HIS A 1 80 ? 6.649 -10.549 10.545 1.00 67.44 80 HIS A CA 1
ATOM 656 C C . HIS A 1 80 ? 5.765 -11.522 9.751 1.00 67.44 80 HIS A C 1
ATOM 658 O O . HIS A 1 80 ? 4.541 -11.508 9.870 1.00 67.44 80 HIS A O 1
ATOM 664 N N . SER A 1 81 ? 6.380 -12.352 8.905 1.00 71.38 81 SER A N 1
ATOM 665 C CA . SER A 1 81 ? 5.661 -13.366 8.131 1.00 71.38 81 SER A CA 1
ATOM 666 C C . SER A 1 81 ? 5.099 -14.437 9.064 1.00 71.38 81 SER A C 1
ATOM 668 O O . SER A 1 81 ? 5.865 -15.087 9.779 1.00 71.38 81 SER A O 1
ATOM 670 N N . VAL A 1 82 ? 3.783 -14.637 9.032 1.00 75.81 82 VAL A N 1
ATOM 671 C CA . VAL A 1 82 ? 3.109 -15.726 9.758 1.00 75.81 82 VAL A CA 1
ATOM 672 C C . VAL A 1 82 ? 2.844 -16.941 8.870 1.00 75.81 82 VAL A C 1
ATOM 674 O O . VAL A 1 82 ? 2.921 -18.057 9.364 1.00 75.81 82 VAL A O 1
ATOM 677 N N . ASP A 1 83 ? 2.631 -16.735 7.564 1.00 79.81 83 ASP A N 1
ATOM 678 C CA . ASP A 1 83 ? 2.318 -17.781 6.584 1.00 79.81 83 ASP A CA 1
ATOM 679 C C . ASP A 1 83 ? 2.818 -17.415 5.174 1.00 79.81 83 ASP A C 1
ATOM 681 O O . ASP A 1 83 ? 3.063 -16.246 4.869 1.00 79.81 83 ASP A O 1
ATOM 685 N N . TYR A 1 84 ? 2.914 -18.424 4.298 1.00 80.69 84 TYR A N 1
ATOM 686 C CA . TYR A 1 84 ? 3.191 -18.267 2.866 1.00 80.69 84 TYR A CA 1
ATOM 687 C C . TYR A 1 84 ? 2.120 -18.955 2.029 1.00 80.69 84 TYR A C 1
ATOM 689 O O . TYR A 1 84 ? 1.910 -20.162 2.137 1.00 80.69 84 TYR A O 1
ATOM 697 N N . ILE A 1 85 ? 1.482 -18.190 1.144 1.00 83.88 85 ILE A N 1
ATOM 698 C CA . ILE A 1 85 ? 0.482 -18.697 0.204 1.00 83.88 85 ILE A CA 1
ATOM 699 C C . ILE A 1 85 ? 1.121 -18.755 -1.182 1.00 83.88 85 ILE A C 1
ATOM 701 O O . ILE A 1 85 ? 1.568 -17.735 -1.701 1.00 83.88 85 ILE A O 1
ATOM 705 N N . MET A 1 86 ? 1.153 -19.944 -1.789 1.00 82.31 86 MET A N 1
ATOM 706 C CA . MET A 1 86 ? 1.638 -20.124 -3.159 1.00 82.31 86 MET A CA 1
ATOM 707 C C . MET A 1 86 ? 0.462 -20.341 -4.119 1.00 82.31 86 MET A C 1
ATOM 709 O O . MET A 1 86 ? -0.173 -21.398 -4.059 1.00 82.31 86 MET A O 1
ATOM 713 N N . PRO A 1 87 ? 0.152 -19.379 -5.010 1.00 78.56 87 PRO A N 1
ATOM 714 C CA . PRO A 1 87 ? -0.882 -19.570 -6.016 1.00 78.56 87 PRO A CA 1
ATOM 715 C C . PRO A 1 87 ? -0.433 -20.625 -7.033 1.00 78.56 87 PRO A C 1
ATOM 717 O O . PRO A 1 87 ? 0.555 -20.454 -7.754 1.00 78.56 87 PRO A O 1
ATOM 720 N N . LEU A 1 88 ? -1.177 -21.728 -7.102 1.00 78.44 88 LEU A N 1
ATOM 721 C CA . LEU A 1 88 ? -0.976 -22.749 -8.121 1.00 78.44 88 LEU A CA 1
ATOM 722 C C . LEU A 1 88 ? -1.562 -22.251 -9.440 1.00 78.44 88 LEU A C 1
ATOM 724 O O . LEU A 1 88 ? -2.774 -22.096 -9.580 1.00 78.44 88 LEU A O 1
ATOM 728 N N . HIS A 1 89 ? -0.694 -22.025 -10.418 1.00 78.50 89 HIS A N 1
ATOM 729 C CA . HIS A 1 89 ? -1.121 -21.756 -11.780 1.00 78.50 89 HIS A CA 1
ATOM 730 C C . HIS A 1 89 ? -1.354 -23.105 -12.459 1.00 78.50 89 HIS A C 1
ATOM 732 O O . HIS A 1 89 ? -0.400 -23.790 -12.831 1.00 78.50 89 HIS A O 1
ATOM 738 N N . SER A 1 90 ? -2.616 -23.523 -12.594 1.00 74.88 90 SER A N 1
ATOM 739 C CA . SER A 1 90 ? -2.940 -24.659 -13.454 1.00 74.88 90 SER A CA 1
ATOM 740 C C . SER A 1 90 ? -2.727 -24.214 -14.895 1.00 74.88 90 SER A C 1
ATOM 742 O O . SER A 1 90 ? -3.558 -23.496 -15.455 1.00 74.88 90 SER A O 1
ATOM 744 N N . GLY A 1 91 ? -1.595 -24.598 -15.482 1.00 62.53 91 GLY A N 1
ATOM 745 C CA . GLY A 1 91 ? -1.431 -24.537 -16.927 1.00 62.53 91 GLY A CA 1
ATOM 746 C C . GLY A 1 91 ? -2.604 -25.280 -17.553 1.00 62.53 91 GLY A C 1
ATOM 747 O O . GLY A 1 91 ? -2.845 -26.438 -17.210 1.00 62.53 91 GLY A O 1
ATOM 748 N N . GLN A 1 92 ? -3.380 -24.608 -18.401 1.00 51.12 92 GLN A N 1
ATOM 749 C CA . GLN A 1 92 ? -4.269 -25.340 -19.290 1.00 51.12 92 GLN A CA 1
ATOM 750 C C . GLN A 1 92 ? -3.383 -26.288 -20.107 1.00 51.12 92 GLN A C 1
ATOM 752 O O . GLN A 1 92 ? -2.420 -25.839 -20.730 1.00 51.12 92 GLN A O 1
ATOM 757 N N . ILE A 1 93 ? -3.650 -27.589 -19.973 1.00 47.44 93 ILE A N 1
ATOM 758 C CA . ILE A 1 93 ? -3.050 -28.665 -20.769 1.00 47.44 93 ILE A CA 1
ATOM 759 C C . ILE A 1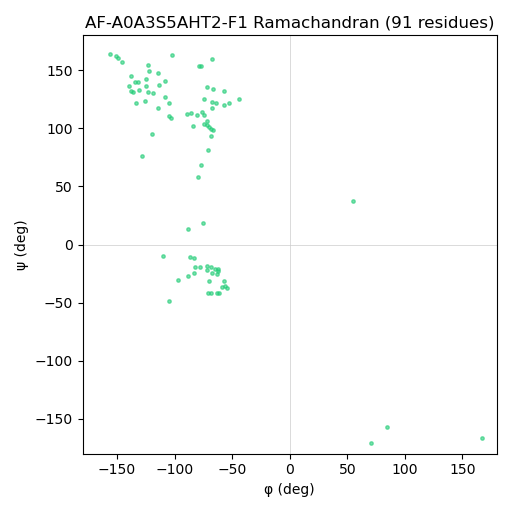 93 ? -3.734 -28.667 -22.133 1.00 47.44 93 ILE A C 1
ATOM 761 O O . ILE A 1 93 ? -4.981 -28.531 -22.140 1.00 47.44 93 ILE A O 1
#

Secondary structure (DSSP, 8-state):
-----------S-TTT--GGGG---SEEEE---B--SS--SS--B-HHHHHHS-GGGG-SS-EEEE---SS-HHHHHHS--------------

Mean predicted aligned error: 7.25 Å

Organism: NCBI:txid117903